Protein AF-A0A1H0WNA7-F1 (afdb_monomer_lite)

Radius of gyration: 19.03 Å; chains: 1; bounding box: 34×30×56 Å

Structure (mmCIF, N/CA/C/O backbone):
data_AF-A0A1H0WNA7-F1
#
_entry.id   AF-A0A1H0WNA7-F1
#
loop_
_atom_site.group_PDB
_atom_site.id
_atom_site.type_symbol
_atom_site.label_atom_id
_atom_site.label_alt_id
_atom_site.label_comp_id
_atom_site.label_asym_id
_atom_site.label_entity_id
_atom_site.label_seq_id
_atom_site.pdbx_PDB_ins_code
_atom_site.Cartn_x
_atom_site.Cartn_y
_atom_site.Cartn_z
_atom_site.occupancy
_atom_site.B_iso_or_equiv
_atom_site.auth_seq_id
_atom_site.auth_comp_id
_atom_site.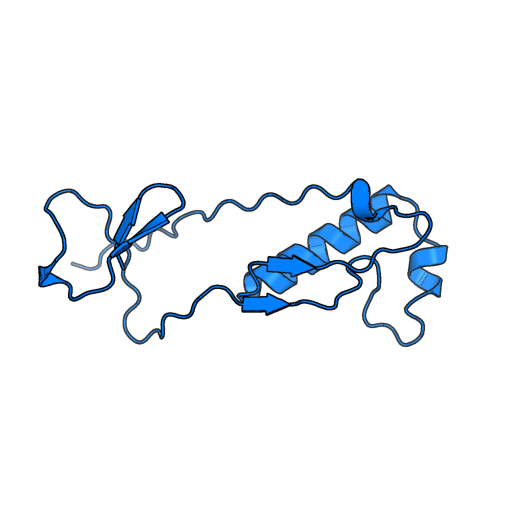auth_asym_id
_atom_site.auth_atom_id
_atom_site.pdbx_PDB_model_num
ATOM 1 N N . MET A 1 1 ? -9.604 -2.788 17.542 1.00 90.62 1 MET A N 1
ATOM 2 C CA . MET A 1 1 ? -9.630 -3.751 16.419 1.00 90.62 1 MET A CA 1
ATOM 3 C C . MET A 1 1 ? -8.815 -4.957 16.839 1.00 90.62 1 MET A C 1
ATOM 5 O O . MET A 1 1 ? -7.687 -4.760 17.271 1.00 90.62 1 MET A O 1
ATOM 9 N N . ILE A 1 2 ? -9.390 -6.153 16.754 1.00 92.50 2 ILE A N 1
ATOM 10 C CA . ILE A 1 2 ? -8.754 -7.429 17.100 1.00 92.50 2 ILE A CA 1
ATOM 11 C C . ILE A 1 2 ? -8.321 -8.092 15.789 1.00 92.50 2 ILE A C 1
ATOM 13 O O . ILE A 1 2 ? -9.113 -8.157 14.845 1.00 92.50 2 ILE A O 1
ATOM 17 N N . ILE A 1 3 ? -7.067 -8.536 15.713 1.00 92.38 3 ILE A N 1
ATOM 18 C CA . ILE A 1 3 ? -6.479 -9.146 14.515 1.00 92.38 3 ILE A CA 1
ATOM 19 C C . ILE A 1 3 ? -6.022 -10.564 14.859 1.00 92.38 3 ILE A C 1
ATOM 21 O O . ILE A 1 3 ? -5.264 -10.751 15.808 1.00 92.38 3 ILE A O 1
ATOM 25 N N . GLU A 1 4 ? -6.429 -11.538 14.048 1.00 92.31 4 GLU A N 1
ATOM 26 C CA . GLU A 1 4 ? -5.975 -12.928 14.122 1.00 92.31 4 GLU A CA 1
ATOM 27 C C . GLU A 1 4 ? -5.299 -13.309 12.801 1.00 92.31 4 GLU A C 1
ATOM 29 O O . GLU A 1 4 ? -5.942 -13.424 11.754 1.00 92.31 4 GLU A O 1
ATOM 34 N N . GLY A 1 5 ? -3.974 -13.469 12.830 1.00 92.69 5 GLY A N 1
ATOM 35 C CA . GLY A 1 5 ? -3.188 -13.721 11.622 1.00 92.69 5 GLY A CA 1
ATOM 36 C C . GLY A 1 5 ? -3.375 -12.610 10.583 1.00 92.69 5 GLY A C 1
ATOM 37 O O . GLY A 1 5 ? -2.907 -11.491 10.777 1.00 92.69 5 GLY A O 1
ATOM 38 N N . THR A 1 6 ? -4.049 -12.925 9.474 1.00 93.38 6 THR A N 1
ATOM 39 C CA . THR A 1 6 ? -4.332 -12.002 8.359 1.00 93.38 6 THR A CA 1
ATOM 40 C C . THR A 1 6 ? -5.763 -11.458 8.351 1.00 93.38 6 THR A C 1
ATOM 42 O O . THR A 1 6 ? -6.147 -10.788 7.394 1.00 93.38 6 THR A O 1
ATOM 45 N N . THR A 1 7 ? -6.568 -11.749 9.377 1.00 95.12 7 THR A N 1
ATOM 46 C CA . THR A 1 7 ? -8.000 -11.415 9.408 1.00 95.12 7 THR A CA 1
ATOM 47 C C . THR A 1 7 ? -8.322 -10.457 10.550 1.00 95.12 7 THR A C 1
ATOM 49 O O . THR A 1 7 ? -7.776 -10.564 11.648 1.00 95.12 7 THR A O 1
ATOM 52 N N . ILE A 1 8 ? -9.242 -9.521 10.304 1.00 94.06 8 ILE A N 1
ATOM 53 C CA . ILE A 1 8 ? -9.851 -8.707 11.360 1.00 94.06 8 ILE A CA 1
ATOM 54 C C . ILE A 1 8 ? -10.927 -9.562 12.037 1.00 94.06 8 ILE A C 1
ATOM 56 O O . ILE A 1 8 ? -11.974 -9.814 11.447 1.00 94.06 8 ILE A O 1
ATOM 60 N N . ALA A 1 9 ? -10.663 -10.007 13.266 1.00 93.25 9 ALA A N 1
ATOM 61 C CA . ALA A 1 9 ? -11.577 -10.848 14.042 1.00 93.25 9 ALA A CA 1
ATOM 62 C C . ALA A 1 9 ? -12.697 -10.035 14.715 1.00 93.25 9 ALA A C 1
ATOM 64 O O . ALA A 1 9 ? -13.772 -10.560 14.993 1.00 93.25 9 ALA A O 1
ATOM 65 N N . GLY A 1 10 ? -12.468 -8.740 14.958 1.00 92.12 10 GLY A N 1
ATOM 66 C CA . GLY A 1 10 ? -13.478 -7.871 15.554 1.00 92.12 10 GLY A CA 1
ATOM 67 C C . GLY A 1 10 ? -13.106 -6.391 15.570 1.00 92.12 10 GLY A C 1
ATOM 68 O O . GLY A 1 10 ? -11.934 -6.003 15.558 1.00 92.12 10 GLY A O 1
ATOM 69 N N . VAL A 1 11 ? -14.128 -5.541 15.637 1.00 93.12 11 VAL A N 1
ATOM 70 C CA . VAL A 1 11 ? -14.006 -4.092 15.829 1.00 93.12 11 VAL A CA 1
ATOM 71 C C . VAL A 1 11 ? -14.956 -3.705 16.955 1.00 93.12 11 VAL A C 1
ATOM 73 O O . VAL A 1 11 ? -16.147 -3.983 16.870 1.00 93.12 11 VAL A O 1
ATOM 76 N N . GLY A 1 12 ? -14.423 -3.096 18.012 1.00 90.12 12 GLY A N 1
ATOM 77 C CA . GLY A 1 12 ? -15.167 -2.866 19.244 1.00 90.12 12 GLY A CA 1
ATOM 78 C C . GLY A 1 12 ? -14.387 -2.040 20.261 1.00 90.12 12 GLY A C 1
ATOM 79 O O . GLY A 1 12 ? -13.357 -1.434 19.937 1.00 90.12 12 GLY A O 1
ATOM 80 N N . CYS A 1 13 ? -14.907 -2.012 21.481 1.00 87.06 13 CYS A N 1
ATOM 81 C CA . CYS A 1 13 ? -14.384 -1.236 22.595 1.00 87.06 13 CYS A CA 1
ATOM 82 C C . CYS A 1 13 ? -13.250 -1.982 23.308 1.00 87.06 13 CYS A C 1
ATOM 84 O O . CYS A 1 13 ? -13.093 -3.192 23.185 1.00 87.06 13 CYS A O 1
ATOM 86 N N . ALA A 1 14 ? -12.478 -1.268 24.131 1.00 80.69 14 ALA A N 1
ATOM 87 C CA . ALA A 1 14 ? -11.415 -1.882 24.935 1.00 80.69 14 ALA A CA 1
ATOM 88 C C . ALA A 1 14 ? -11.928 -2.968 25.905 1.00 80.69 14 ALA A C 1
ATOM 90 O O . ALA A 1 14 ? -11.174 -3.859 26.276 1.00 80.69 14 ALA A O 1
ATOM 91 N N . ALA A 1 15 ? -13.211 -2.919 26.282 1.00 82.81 15 ALA A N 1
ATOM 92 C CA . ALA A 1 15 ? -13.853 -3.946 27.101 1.00 82.81 15 ALA A CA 1
ATOM 93 C C . ALA A 1 15 ? -13.947 -5.319 26.405 1.00 82.81 15 ALA A C 1
ATOM 95 O O . ALA A 1 15 ? -14.125 -6.323 27.088 1.00 82.81 15 ALA A O 1
ATOM 96 N N . ASP A 1 16 ? -13.803 -5.367 25.076 1.00 81.31 16 ASP A N 1
ATOM 97 C CA . ASP A 1 16 ? -13.852 -6.605 24.290 1.00 81.31 16 ASP A CA 1
ATOM 98 C C . ASP A 1 16 ? -12.501 -7.347 24.269 1.00 81.31 16 ASP A C 1
ATOM 100 O O . ASP A 1 16 ? -12.418 -8.463 23.752 1.00 81.31 16 ASP A O 1
ATOM 104 N N . LEU A 1 17 ? -11.437 -6.739 24.814 1.00 82.88 17 LEU A N 1
ATOM 105 C CA . LEU A 1 17 ? -10.094 -7.320 24.837 1.00 82.88 17 LEU A CA 1
ATOM 106 C C . LEU A 1 17 ? -10.002 -8.466 25.849 1.00 82.88 17 LEU A C 1
ATOM 108 O O . LEU A 1 17 ? -10.436 -8.348 26.999 1.00 82.88 1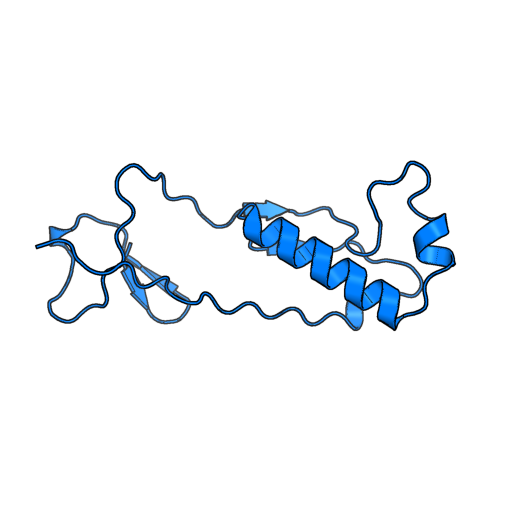7 LEU A O 1
ATOM 112 N N . ARG A 1 18 ? -9.385 -9.576 25.436 1.00 79.88 18 ARG A N 1
ATOM 113 C CA . ARG A 1 18 ? -9.141 -10.729 26.314 1.00 79.88 18 ARG A CA 1
ATOM 114 C C . ARG A 1 18 ? -7.801 -10.575 27.027 1.00 79.88 18 ARG A C 1
ATOM 116 O O . ARG A 1 18 ? -6.863 -9.947 26.539 1.00 79.88 18 ARG A O 1
ATOM 123 N N . HIS A 1 19 ? -7.684 -11.182 28.205 1.00 75.50 19 HIS A N 1
ATOM 124 C CA . HIS A 1 19 ? -6.423 -11.167 28.941 1.00 75.50 19 HIS A CA 1
ATOM 125 C C . HIS A 1 19 ? -5.336 -11.950 28.183 1.00 75.50 19 HIS A C 1
ATOM 127 O O . HIS A 1 19 ? -5.587 -13.061 27.721 1.00 75.50 19 HIS A O 1
ATOM 133 N N . GLY A 1 20 ? -4.131 -11.381 28.084 1.00 80.81 20 GLY A N 1
ATOM 134 C CA . GLY A 1 20 ? -2.981 -12.001 27.410 1.00 80.81 20 GLY A CA 1
ATOM 135 C C . GLY A 1 20 ? -2.791 -11.621 25.935 1.00 80.81 20 GLY A C 1
ATOM 136 O O . GLY A 1 20 ? -1.840 -12.093 25.315 1.00 80.81 20 GLY A O 1
ATOM 137 N N . GLU A 1 21 ? -3.642 -10.762 25.369 1.00 84.75 21 GLU A N 1
ATOM 138 C CA . GLU A 1 21 ? -3.465 -10.237 24.010 1.00 84.75 21 GLU A CA 1
ATOM 139 C C . GLU A 1 21 ? -2.332 -9.198 23.942 1.00 84.75 21 GLU A C 1
ATOM 141 O O . GLU A 1 21 ? -2.101 -8.428 24.877 1.00 84.75 21 GLU A O 1
ATOM 146 N N . THR A 1 22 ? -1.613 -9.149 22.815 1.00 89.56 22 THR A N 1
ATOM 147 C CA . THR A 1 22 ? -0.647 -8.069 22.563 1.00 89.56 22 THR A CA 1
ATOM 148 C C . THR A 1 22 ? -1.406 -6.804 22.184 1.00 89.56 22 THR A C 1
ATOM 150 O O . THR A 1 22 ? -2.022 -6.742 21.121 1.00 89.56 22 THR A O 1
ATOM 153 N N . VAL A 1 23 ? -1.337 -5.785 23.039 1.00 90.88 23 VAL A N 1
ATOM 154 C CA . VAL A 1 23 ? -2.023 -4.506 22.829 1.00 90.88 23 VAL A CA 1
ATOM 155 C C . VAL A 1 23 ? -1.053 -3.478 22.252 1.00 90.88 23 VAL A C 1
ATOM 157 O O . VAL A 1 23 ? 0.047 -3.283 22.769 1.00 90.88 23 VAL A O 1
ATOM 160 N N . VAL A 1 24 ? -1.476 -2.802 21.182 1.00 91.06 24 VAL A N 1
ATOM 161 C CA . VAL A 1 24 ? -0.766 -1.659 20.595 1.00 91.06 24 VAL A CA 1
ATOM 162 C C . VAL A 1 24 ? -1.698 -0.452 20.616 1.00 91.06 24 VAL A C 1
ATOM 164 O O . VAL A 1 24 ? -2.789 -0.498 20.050 1.00 91.06 24 VAL A O 1
ATOM 167 N N . GLU A 1 25 ? -1.268 0.625 21.271 1.00 91.44 25 GLU A N 1
ATOM 168 C CA . GLU A 1 25 ? -2.088 1.818 21.485 1.00 91.44 25 GLU A CA 1
ATOM 169 C C . GLU A 1 25 ? -1.686 2.977 20.565 1.00 91.44 25 GLU A C 1
ATOM 171 O O . GLU A 1 25 ? -0.504 3.279 20.388 1.00 91.44 25 GLU A O 1
ATOM 176 N N . PHE A 1 26 ? -2.691 3.670 20.023 1.00 92.44 26 PHE A N 1
ATOM 177 C CA . PHE A 1 26 ? -2.528 4.839 19.153 1.00 92.44 26 PHE A CA 1
ATOM 178 C C . PHE A 1 26 ? -3.459 5.983 19.600 1.00 92.44 26 PHE A C 1
ATOM 180 O O . PHE A 1 26 ? -4.433 6.298 18.911 1.00 92.44 26 PHE A O 1
ATOM 187 N N . PRO A 1 27 ? -3.223 6.594 20.776 1.00 93.31 27 PRO A N 1
ATOM 188 C CA . PRO A 1 27 ? -4.095 7.645 21.297 1.00 93.31 27 PRO A CA 1
ATOM 189 C C . PRO A 1 27 ? -4.143 8.850 20.347 1.00 93.31 27 PRO A C 1
ATOM 191 O O . PRO A 1 27 ? -3.111 9.315 19.865 1.00 93.31 27 PRO A O 1
ATOM 194 N N . GLY A 1 28 ? -5.350 9.353 20.075 1.00 94.25 28 GLY A N 1
ATOM 195 C CA . GLY A 1 28 ? -5.577 10.492 19.176 1.00 94.25 28 GLY A CA 1
ATOM 196 C C . GLY A 1 28 ? -5.418 10.188 17.680 1.00 94.25 28 GLY A C 1
ATOM 197 O O . GLY A 1 28 ? -5.578 11.093 16.865 1.00 94.25 28 GLY A O 1
ATOM 198 N N . ALA A 1 29 ? -5.123 8.941 17.300 1.00 95.19 29 ALA A N 1
ATOM 199 C CA . ALA A 1 29 ? -5.088 8.531 15.902 1.00 95.19 29 ALA A CA 1
ATOM 200 C C . ALA A 1 29 ? -6.489 8.179 15.382 1.00 95.19 29 ALA A C 1
ATOM 202 O O . ALA A 1 29 ? -7.375 7.779 16.137 1.00 95.19 29 ALA A O 1
ATOM 203 N N . THR A 1 30 ? -6.667 8.275 14.064 1.00 94.69 30 THR A N 1
ATOM 204 C CA . THR A 1 30 ? -7.833 7.714 13.370 1.00 94.69 30 THR A CA 1
ATOM 205 C C . THR A 1 30 ? -7.412 6.444 12.644 1.00 94.69 30 THR A C 1
ATOM 207 O O . THR A 1 30 ? -6.404 6.441 11.938 1.00 94.69 30 THR A O 1
ATOM 210 N N . LEU A 1 31 ? -8.175 5.366 12.818 1.00 92.94 31 LEU A N 1
ATOM 211 C CA . LEU A 1 31 ? -7.942 4.101 12.130 1.00 92.94 31 LEU A CA 1
ATOM 212 C C . LEU A 1 31 ? -8.683 4.094 10.788 1.00 92.94 31 LEU A C 1
ATOM 214 O O . LEU A 1 31 ? -9.885 4.344 10.745 1.00 92.94 31 LEU A O 1
ATOM 218 N N . PHE A 1 32 ? -7.969 3.761 9.716 1.00 95.00 32 PHE A N 1
ATOM 219 C CA . PHE A 1 32 ? -8.521 3.570 8.375 1.00 95.00 32 PHE A CA 1
ATOM 220 C C . PHE A 1 32 ? -8.235 2.148 7.878 1.00 95.00 32 PHE A C 1
ATOM 222 O O . PHE A 1 32 ? -7.248 1.542 8.314 1.00 95.00 32 PHE A O 1
ATOM 229 N N . PRO A 1 33 ? -9.053 1.608 6.952 1.00 95.31 33 PRO A N 1
ATOM 230 C CA . PRO A 1 33 ? -8.597 0.503 6.121 1.00 95.31 33 PRO A CA 1
ATOM 231 C C . PRO A 1 33 ? -7.348 0.936 5.346 1.00 95.31 33 PRO A C 1
ATOM 233 O O . PRO A 1 33 ? -7.152 2.122 5.068 1.00 95.31 33 PRO A O 1
ATOM 236 N N . GLY A 1 34 ? -6.507 -0.026 4.981 1.00 96.19 34 GLY A N 1
ATOM 237 C CA . GLY A 1 34 ? -5.380 0.264 4.106 1.00 96.19 34 GLY A CA 1
ATOM 238 C C . GLY A 1 34 ? -5.864 0.861 2.780 1.00 96.19 34 GLY A C 1
ATOM 239 O O . GLY A 1 34 ? -6.839 0.383 2.199 1.00 96.19 34 GLY A O 1
ATOM 240 N N . LEU A 1 35 ? -5.205 1.924 2.316 1.00 98.19 35 LEU A N 1
ATOM 241 C CA . LEU A 1 35 ? -5.589 2.596 1.077 1.00 98.19 35 LEU A CA 1
ATOM 242 C C . LEU A 1 35 ? -5.252 1.713 -0.130 1.00 98.19 35 LEU A C 1
ATOM 244 O O . LEU A 1 35 ? -4.308 0.914 -0.093 1.00 98.19 35 LEU A O 1
ATOM 248 N N . ILE A 1 36 ? -6.037 1.876 -1.193 1.00 97.94 36 ILE A N 1
ATOM 249 C CA . ILE A 1 36 ? -5.897 1.144 -2.450 1.00 97.94 36 ILE A CA 1
ATOM 250 C C . ILE A 1 36 ? -5.636 2.159 -3.559 1.00 97.94 36 ILE A C 1
ATOM 252 O O . ILE A 1 36 ? -6.459 3.048 -3.771 1.00 97.94 36 ILE A O 1
ATOM 256 N N . ASP A 1 37 ? -4.522 2.000 -4.270 1.00 96.94 37 ASP A N 1
ATOM 257 C CA . ASP A 1 37 ? -4.230 2.756 -5.488 1.00 96.94 37 ASP A CA 1
ATOM 258 C C . ASP A 1 37 ? -4.408 1.846 -6.718 1.00 96.94 37 ASP A C 1
ATOM 260 O O . ASP A 1 37 ? -3.609 0.927 -6.939 1.00 96.94 37 ASP A O 1
ATOM 264 N N . PRO A 1 38 ? -5.479 2.033 -7.509 1.00 96.62 38 PRO A N 1
ATOM 265 C CA . PRO A 1 38 ? -5.776 1.166 -8.639 1.00 96.62 38 PRO A CA 1
ATOM 266 C C . PRO A 1 38 ? -5.013 1.535 -9.920 1.00 96.62 38 PRO A C 1
ATOM 268 O O . PRO A 1 38 ? -5.226 0.865 -10.936 1.00 96.62 38 PRO A O 1
ATOM 271 N N . HIS A 1 39 ? -4.211 2.606 -9.924 1.00 95.44 39 HIS A N 1
ATOM 272 C CA . HIS A 1 39 ? -3.611 3.134 -11.145 1.00 95.44 39 HIS A CA 1
ATOM 273 C C . HIS A 1 39 ? -2.237 3.751 -10.875 1.00 95.44 39 HIS A C 1
ATOM 275 O O . HIS A 1 39 ? -2.100 4.966 -10.743 1.00 95.44 39 HIS A O 1
ATOM 281 N N . VAL A 1 40 ? -1.198 2.917 -10.900 1.00 93.25 40 VAL A N 1
ATOM 282 C CA . VAL A 1 40 ? 0.185 3.393 -10.824 1.00 93.25 40 VAL A CA 1
ATOM 283 C C . VAL A 1 40 ? 1.060 2.733 -11.887 1.00 93.25 40 VAL A C 1
ATOM 285 O O . VAL A 1 40 ? 0.778 1.625 -12.340 1.00 93.25 40 VAL A O 1
ATOM 288 N N . HIS A 1 41 ? 2.146 3.416 -12.239 1.00 93.19 41 HIS A N 1
ATOM 289 C CA . HIS A 1 41 ? 3.290 2.845 -12.943 1.00 93.19 41 HIS A CA 1
ATOM 290 C C . HIS A 1 41 ? 4.510 2.956 -12.023 1.00 93.19 41 HIS A C 1
ATOM 292 O O . HIS A 1 41 ? 5.145 4.008 -11.963 1.00 93.19 41 HIS A O 1
ATOM 298 N N . LEU A 1 42 ? 4.827 1.901 -11.268 1.00 92.81 42 LEU A N 1
ATOM 299 C CA . LEU A 1 42 ? 5.885 1.932 -10.244 1.00 92.81 42 LEU A CA 1
ATOM 300 C C . LEU A 1 42 ? 7.286 2.162 -10.824 1.00 92.81 42 LEU A C 1
ATOM 302 O O . LEU A 1 42 ? 8.173 2.641 -10.118 1.00 92.81 42 LEU A O 1
ATOM 306 N N . ALA A 1 43 ? 7.503 1.781 -12.083 1.00 92.12 43 ALA A N 1
ATOM 307 C CA . ALA A 1 43 ? 8.791 1.918 -12.757 1.00 92.12 43 ALA A CA 1
ATOM 308 C C . ALA A 1 43 ? 9.090 3.359 -13.196 1.00 92.12 43 ALA A C 1
ATOM 310 O O . ALA A 1 43 ? 10.249 3.707 -13.444 1.00 92.12 43 ALA A O 1
ATOM 311 N N . PHE A 1 44 ? 8.050 4.185 -13.319 1.00 90.69 44 PHE A N 1
ATOM 312 C CA . PHE A 1 44 ? 8.174 5.567 -13.757 1.00 90.69 44 PHE A CA 1
ATOM 313 C C . PHE A 1 44 ? 8.542 6.445 -12.563 1.00 90.69 44 PHE A C 1
ATOM 315 O O . PHE A 1 44 ? 8.143 6.189 -11.427 1.00 90.69 44 PHE A O 1
ATOM 322 N N . ASP A 1 45 ? 9.308 7.499 -12.820 1.00 86.62 45 ASP A N 1
ATOM 323 C CA . ASP A 1 45 ? 9.536 8.548 -11.832 1.00 86.62 45 ASP A CA 1
ATOM 324 C C . ASP A 1 45 ? 8.674 9.783 -12.116 1.00 86.62 45 ASP A C 1
ATOM 326 O O . ASP A 1 45 ? 7.979 9.879 -13.126 1.00 86.62 45 ASP A O 1
ATOM 330 N N . ALA A 1 46 ? 8.693 10.728 -11.177 1.00 85.81 46 ALA A N 1
ATOM 331 C CA . ALA A 1 46 ? 7.912 11.959 -11.243 1.00 85.81 46 ALA A CA 1
ATOM 332 C C . ALA A 1 46 ? 8.590 13.070 -12.073 1.00 85.81 46 ALA A C 1
ATOM 334 O O . ALA A 1 46 ? 8.295 14.251 -11.875 1.00 85.81 46 ALA A O 1
ATOM 335 N N . SER A 1 47 ? 9.544 12.729 -12.948 1.00 87.25 47 SER A N 1
ATOM 336 C CA . SER A 1 47 ? 10.175 13.707 -13.835 1.00 87.25 47 SER A CA 1
ATOM 337 C C . SER A 1 47 ? 9.229 14.139 -14.965 1.00 87.25 47 SER A C 1
ATOM 339 O O . SER A 1 47 ? 8.202 13.515 -15.227 1.00 87.25 47 SER A O 1
ATOM 341 N N . SER A 1 48 ? 9.571 15.235 -15.650 1.00 88.56 48 SER A N 1
ATOM 342 C CA . SER A 1 48 ? 8.784 15.742 -16.785 1.00 88.56 48 SER A CA 1
ATOM 343 C C . SER A 1 48 ? 8.804 14.818 -18.006 1.00 88.56 48 SER A C 1
ATOM 345 O O . SER A 1 48 ? 7.939 14.932 -18.868 1.00 88.56 48 SER A O 1
ATOM 347 N N . ASP A 1 49 ? 9.802 13.940 -18.094 1.00 88.56 49 ASP A N 1
ATOM 348 C CA . ASP A 1 49 ? 9.920 12.895 -19.107 1.00 88.56 49 ASP A CA 1
ATOM 349 C C . ASP A 1 49 ? 10.088 11.567 -18.372 1.00 88.56 49 ASP A C 1
ATOM 351 O O . ASP A 1 49 ? 11.199 11.107 -18.153 1.00 88.56 49 ASP A O 1
ATOM 355 N N . SER A 1 50 ? 8.978 10.977 -17.936 1.00 82.81 50 SER A N 1
ATOM 356 C CA . SER A 1 50 ? 8.974 9.757 -17.122 1.00 82.81 50 SER A CA 1
ATOM 357 C C . SER A 1 50 ? 9.411 8.498 -17.884 1.00 82.81 50 SER A C 1
ATOM 359 O O . SER A 1 50 ? 9.689 7.466 -17.270 1.00 82.81 50 SER A O 1
ATOM 361 N N . VAL A 1 51 ? 9.495 8.573 -19.217 1.00 86.50 51 VAL A N 1
ATOM 362 C CA . VAL A 1 51 ? 9.842 7.444 -20.089 1.00 86.50 51 VAL A CA 1
ATOM 363 C C . VAL A 1 51 ? 11.348 7.359 -20.297 1.00 86.50 51 VAL A C 1
ATOM 365 O O . VAL A 1 51 ? 11.906 6.262 -20.265 1.00 86.50 51 VAL A O 1
ATOM 368 N N . LYS A 1 52 ? 12.031 8.490 -20.487 1.00 87.88 52 LYS A N 1
ATOM 369 C CA . LYS A 1 52 ? 13.469 8.495 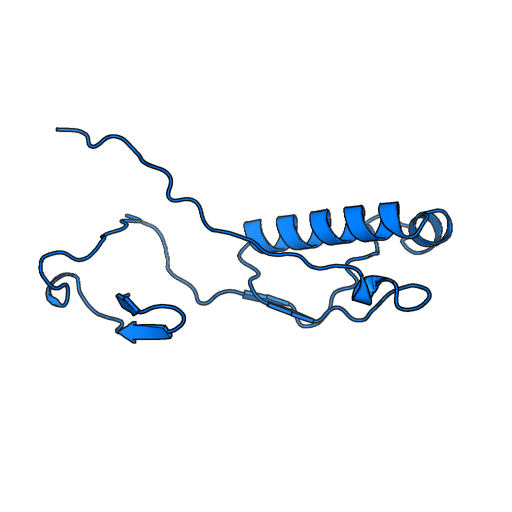-20.773 1.00 87.88 52 LYS A CA 1
ATOM 370 C C . LYS A 1 52 ? 14.332 7.877 -19.655 1.00 87.88 52 LYS A C 1
ATOM 372 O O . LYS A 1 52 ? 15.135 7.003 -19.977 1.00 87.88 52 LYS A O 1
ATOM 377 N N . PRO A 1 53 ? 14.156 8.211 -18.360 1.00 84.94 53 PRO A N 1
ATOM 378 C CA . PRO A 1 53 ? 14.895 7.572 -17.274 1.00 84.94 53 PRO A CA 1
ATOM 379 C C . PRO A 1 53 ? 14.644 6.069 -17.206 1.00 84.94 53 PRO A C 1
ATOM 381 O O . PRO A 1 53 ? 15.562 5.308 -16.918 1.00 84.94 53 PRO A O 1
ATOM 384 N N . LEU A 1 54 ? 13.415 5.624 -17.488 1.00 86.50 54 LEU A N 1
ATOM 385 C CA . LEU A 1 54 ? 13.115 4.199 -17.570 1.00 86.50 54 LEU A CA 1
ATOM 386 C C . LEU A 1 54 ? 13.863 3.548 -18.740 1.00 86.50 54 LEU A C 1
ATOM 388 O O . LEU A 1 54 ? 14.454 2.486 -18.566 1.00 86.50 54 LEU A O 1
ATOM 392 N N . ALA A 1 55 ? 13.869 4.190 -19.911 1.00 87.25 55 ALA A N 1
ATOM 393 C CA . ALA A 1 55 ? 14.540 3.693 -21.107 1.00 87.25 55 ALA A CA 1
ATOM 394 C C . ALA A 1 55 ? 16.056 3.504 -20.904 1.00 87.25 55 ALA A C 1
ATOM 396 O O . ALA A 1 55 ? 16.640 2.586 -21.474 1.00 87.25 55 ALA A O 1
ATOM 397 N N . GLU A 1 56 ? 16.674 4.337 -20.069 1.00 89.38 56 GLU A N 1
ATOM 398 C CA . GLU A 1 56 ? 18.114 4.319 -19.790 1.00 89.38 56 GLU A CA 1
ATOM 399 C C . GLU A 1 56 ? 18.511 3.373 -18.639 1.00 89.38 56 GLU A C 1
ATOM 401 O O . GLU A 1 56 ? 19.687 3.032 -18.510 1.00 89.38 56 GLU A O 1
ATOM 406 N N . ARG A 1 57 ? 17.557 2.928 -17.807 1.00 88.75 57 ARG A N 1
ATOM 407 C CA . ARG A 1 57 ? 17.809 1.988 -16.702 1.00 88.75 57 ARG A CA 1
ATOM 408 C C . ARG A 1 57 ? 17.933 0.550 -17.202 1.00 88.75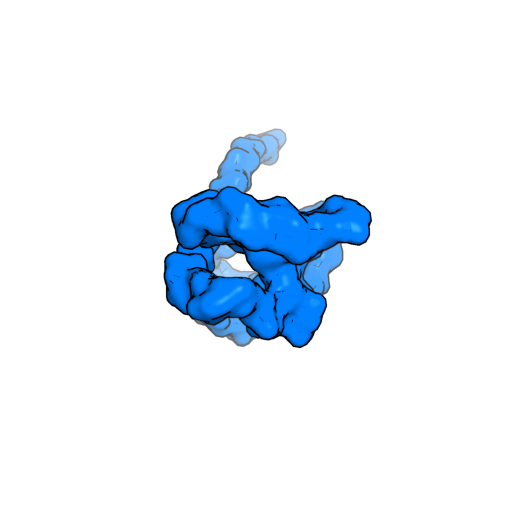 57 ARG A C 1
ATOM 410 O O . ARG A 1 57 ? 17.164 0.112 -18.062 1.00 88.75 57 ARG A O 1
ATOM 417 N N . ASP A 1 58 ? 18.851 -0.197 -16.594 1.00 90.19 58 ASP A N 1
ATOM 418 C CA . ASP A 1 58 ? 18.832 -1.660 -16.633 1.00 90.19 58 ASP A CA 1
ATOM 419 C C . ASP A 1 58 ? 17.721 -2.228 -15.728 1.00 90.19 58 ASP A C 1
ATOM 421 O O . ASP A 1 58 ? 17.112 -1.514 -14.926 1.00 90.19 58 ASP A O 1
ATOM 425 N N . ASP A 1 59 ? 17.437 -3.522 -15.872 1.00 87.75 59 ASP A N 1
ATOM 426 C CA . ASP A 1 59 ? 16.353 -4.198 -15.149 1.00 87.75 59 ASP A CA 1
ATOM 427 C C . ASP A 1 59 ? 16.500 -4.095 -13.620 1.00 87.75 59 ASP A C 1
ATOM 429 O O . ASP A 1 59 ? 15.503 -3.962 -12.905 1.00 87.75 59 ASP A O 1
ATOM 433 N N . ASP A 1 60 ? 17.729 -4.137 -13.099 1.00 89.00 60 ASP A N 1
ATOM 434 C CA . ASP A 1 60 ? 17.992 -4.080 -11.658 1.00 89.00 60 ASP A CA 1
ATOM 435 C C . ASP A 1 60 ? 17.713 -2.682 -11.097 1.00 89.00 60 ASP A C 1
ATOM 437 O O . ASP A 1 60 ? 17.108 -2.540 -10.026 1.00 89.00 60 ASP A O 1
ATOM 441 N N . ALA A 1 61 ? 18.089 -1.641 -11.841 1.00 90.00 61 ALA A N 1
ATOM 442 C CA . ALA A 1 61 ? 17.786 -0.259 -11.511 1.00 90.00 61 ALA A CA 1
ATOM 443 C C . ALA A 1 61 ? 16.278 0.024 -11.583 1.00 90.00 61 ALA A C 1
ATOM 445 O O . ALA A 1 61 ? 15.750 0.723 -10.710 1.00 90.00 61 ALA A O 1
ATOM 446 N N . VAL A 1 62 ? 15.562 -0.548 -12.560 1.00 90.06 62 VAL A N 1
ATOM 447 C CA . VAL A 1 62 ? 14.089 -0.495 -12.606 1.00 90.06 62 VAL A CA 1
ATOM 448 C C . VAL A 1 62 ? 13.497 -1.153 -11.364 1.00 90.06 62 VAL A C 1
ATOM 450 O O . VAL A 1 62 ? 12.696 -0.537 -10.656 1.00 90.06 62 VAL A O 1
ATOM 453 N N . ALA A 1 63 ? 13.956 -2.358 -11.025 1.00 89.00 63 ALA A N 1
ATOM 454 C CA . ALA A 1 63 ? 13.424 -3.085 -9.885 1.00 89.00 63 ALA A CA 1
ATOM 455 C C . ALA A 1 63 ? 13.695 -2.376 -8.544 1.00 89.00 63 ALA A C 1
ATOM 457 O O . ALA A 1 63 ? 12.868 -2.404 -7.625 1.00 89.00 63 ALA A O 1
ATOM 458 N N . ALA A 1 64 ? 14.848 -1.716 -8.413 1.00 90.50 64 ALA A N 1
ATOM 459 C CA . ALA A 1 64 ? 15.169 -0.875 -7.265 1.00 90.50 64 ALA A CA 1
ATOM 460 C C . ALA A 1 64 ? 14.250 0.357 -7.168 1.00 90.50 64 ALA A C 1
ATOM 462 O O . ALA A 1 64 ? 13.742 0.647 -6.080 1.00 90.50 64 ALA A O 1
ATOM 463 N N . ALA A 1 65 ? 13.989 1.042 -8.285 1.00 90.62 65 ALA A N 1
ATOM 464 C CA . ALA A 1 65 ? 13.085 2.192 -8.332 1.00 90.62 65 ALA A CA 1
ATOM 465 C C . ALA A 1 65 ? 11.647 1.806 -7.945 1.00 90.62 65 ALA A C 1
ATOM 467 O O . ALA A 1 65 ? 11.037 2.456 -7.096 1.00 90.62 65 ALA A O 1
ATOM 468 N N . MET A 1 66 ? 11.145 0.685 -8.467 1.00 92.69 66 MET A N 1
ATOM 469 C CA . MET A 1 66 ? 9.822 0.162 -8.119 1.00 92.69 66 MET A CA 1
ATOM 470 C C . MET A 1 66 ? 9.695 -0.175 -6.630 1.00 92.69 66 MET A C 1
ATOM 472 O O . MET A 1 66 ? 8.701 0.174 -5.992 1.00 92.69 66 MET A O 1
ATOM 476 N N . ARG A 1 67 ? 10.718 -0.808 -6.032 1.00 92.75 67 ARG A N 1
ATOM 477 C CA . ARG A 1 67 ? 10.747 -1.089 -4.584 1.00 92.75 67 ARG A CA 1
ATOM 478 C C . ARG A 1 67 ? 10.717 0.193 -3.752 1.00 92.75 67 ARG A C 1
ATOM 480 O O . ARG A 1 67 ? 10.044 0.242 -2.717 1.00 92.75 67 ARG A O 1
ATOM 487 N N . PHE A 1 68 ? 11.420 1.231 -4.200 1.00 92.75 68 PHE A N 1
ATOM 488 C CA . PHE A 1 68 ? 11.399 2.542 -3.558 1.00 92.75 68 PHE A CA 1
ATOM 489 C C . PHE A 1 68 ? 10.012 3.198 -3.644 1.00 92.75 68 PHE A C 1
ATOM 491 O O . PHE A 1 68 ? 9.490 3.655 -2.621 1.00 92.75 68 PHE A O 1
ATOM 498 N N . ALA A 1 69 ? 9.381 3.183 -4.821 1.00 93.94 69 ALA A N 1
ATOM 499 C CA . ALA A 1 69 ? 8.033 3.711 -5.024 1.00 93.94 69 ALA A CA 1
ATOM 500 C C . ALA A 1 69 ? 6.996 2.968 -4.161 1.00 93.94 69 ALA A C 1
ATOM 502 O O . ALA A 1 69 ? 6.248 3.602 -3.415 1.00 93.94 69 ALA A O 1
ATOM 503 N N . ALA A 1 70 ? 7.022 1.631 -4.150 1.00 94.12 70 ALA A N 1
ATOM 504 C CA . ALA A 1 70 ? 6.125 0.812 -3.332 1.00 94.12 70 ALA A CA 1
ATOM 505 C C . ALA A 1 70 ? 6.311 1.062 -1.823 1.00 94.12 70 ALA A C 1
ATOM 507 O O . ALA A 1 70 ? 5.339 1.186 -1.078 1.00 94.12 70 ALA A O 1
ATOM 508 N N . THR A 1 71 ? 7.558 1.205 -1.360 1.00 95.00 71 THR A N 1
ATOM 509 C CA . THR A 1 71 ? 7.852 1.540 0.046 1.00 95.00 71 THR A CA 1
ATOM 510 C C . THR A 1 71 ? 7.329 2.928 0.414 1.00 95.00 71 THR A C 1
ATOM 512 O O . THR A 1 71 ? 6.830 3.136 1.522 1.00 95.00 71 THR A O 1
ATOM 515 N N . THR A 1 72 ? 7.435 3.881 -0.511 1.00 95.38 72 THR A N 1
ATOM 516 C CA . THR A 1 72 ? 6.919 5.242 -0.329 1.00 95.38 72 THR A CA 1
ATOM 517 C C . THR A 1 72 ? 5.395 5.237 -0.227 1.00 95.38 72 THR A C 1
ATOM 519 O O . THR A 1 72 ? 4.852 5.813 0.714 1.00 95.38 72 THR A O 1
ATOM 522 N N . ALA A 1 73 ? 4.712 4.510 -1.114 1.00 95.75 73 ALA A N 1
ATOM 523 C CA . ALA A 1 73 ? 3.263 4.330 -1.075 1.00 95.75 73 ALA A CA 1
ATOM 524 C C . ALA A 1 73 ? 2.798 3.677 0.241 1.00 95.75 73 ALA A C 1
ATOM 526 O O . ALA A 1 73 ? 1.867 4.161 0.887 1.00 95.75 73 ALA A O 1
ATOM 527 N N . LEU A 1 74 ? 3.511 2.648 0.708 1.00 96.19 74 LEU A N 1
ATOM 528 C CA . LEU A 1 74 ? 3.204 1.985 1.974 1.00 96.19 74 LEU A CA 1
ATOM 529 C C . LEU A 1 74 ? 3.337 2.917 3.182 1.00 96.19 74 LEU A C 1
ATOM 531 O O . LEU A 1 74 ? 2.489 2.901 4.073 1.00 96.19 74 LEU A O 1
ATOM 535 N N . ARG A 1 75 ? 4.360 3.781 3.199 1.00 96.19 75 ARG A N 1
ATOM 536 C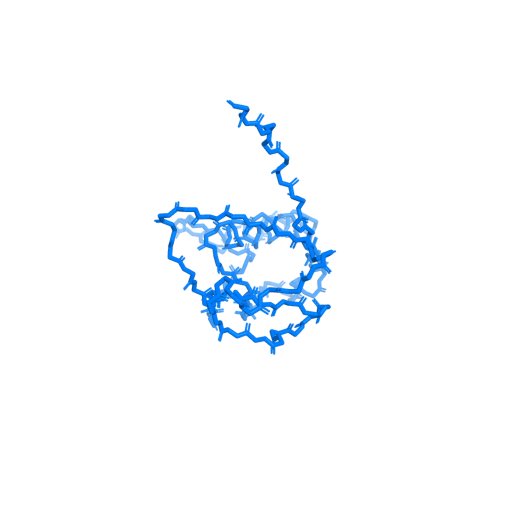 CA . ARG A 1 75 ? 4.516 4.815 4.237 1.00 96.19 75 ARG A CA 1
ATOM 537 C C . ARG A 1 75 ? 3.403 5.865 4.210 1.00 96.19 75 ARG A C 1
ATOM 539 O O . ARG A 1 75 ? 3.144 6.473 5.244 1.00 96.19 75 ARG A O 1
ATOM 546 N N . ALA A 1 76 ? 2.746 6.054 3.067 1.00 96.25 76 ALA A N 1
ATOM 547 C CA . ALA A 1 76 ? 1.571 6.910 2.922 1.00 96.25 76 ALA A CA 1
ATOM 548 C C . ALA A 1 76 ? 0.244 6.198 3.268 1.00 96.25 76 ALA A C 1
ATOM 550 O O . ALA A 1 76 ? -0.815 6.815 3.193 1.00 96.25 76 ALA A O 1
ATOM 551 N N . GLY A 1 77 ? 0.281 4.917 3.658 1.00 96.62 77 GLY A N 1
ATOM 552 C CA . GLY A 1 77 ? -0.901 4.130 4.019 1.00 96.62 77 GLY A CA 1
ATOM 553 C C . GLY A 1 77 ? -1.524 3.338 2.865 1.00 96.62 77 GLY A C 1
ATOM 554 O O . GLY A 1 77 ? -2.557 2.702 3.071 1.00 96.62 77 GLY A O 1
ATOM 555 N N . ILE A 1 78 ? -0.912 3.335 1.675 1.00 97.44 78 ILE A N 1
ATOM 556 C CA . ILE A 1 78 ? -1.344 2.509 0.539 1.00 97.44 78 ILE A CA 1
ATOM 557 C C . ILE A 1 78 ? -0.839 1.084 0.746 1.00 97.44 78 ILE A C 1
ATOM 559 O O . ILE A 1 78 ? 0.358 0.814 0.717 1.00 97.44 78 ILE A O 1
ATOM 563 N N . THR A 1 79 ? -1.768 0.161 0.962 1.00 96.00 79 THR A N 1
ATOM 564 C CA . THR A 1 79 ? -1.463 -1.252 1.248 1.00 96.00 79 THR A CA 1
ATOM 565 C C . THR A 1 79 ? -1.727 -2.170 0.063 1.00 96.00 79 THR A C 1
ATOM 567 O O . THR A 1 79 ? -1.339 -3.334 0.083 1.00 96.00 79 THR A O 1
ATOM 570 N N . THR A 1 80 ? -2.400 -1.671 -0.973 1.00 96.19 80 THR A N 1
ATOM 571 C CA . THR A 1 80 ? -2.689 -2.423 -2.193 1.00 96.19 80 THR A CA 1
ATOM 572 C C . THR A 1 80 ? -2.518 -1.511 -3.393 1.00 96.19 80 THR A C 1
ATOM 574 O O . THR A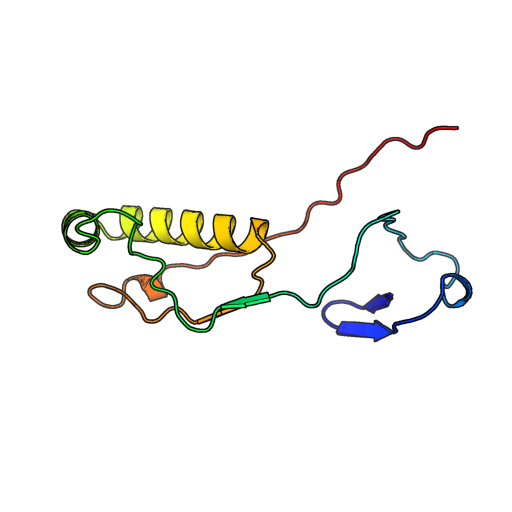 1 80 ? -3.048 -0.403 -3.419 1.00 96.19 80 THR A O 1
ATOM 577 N N . ILE A 1 81 ? -1.770 -1.992 -4.379 1.00 95.38 81 ILE A N 1
ATOM 578 C CA . ILE A 1 81 ? -1.468 -1.277 -5.613 1.00 95.38 81 ILE A CA 1
ATOM 579 C C . ILE A 1 81 ? -1.797 -2.189 -6.786 1.00 95.38 81 ILE A C 1
ATOM 581 O O . ILE A 1 81 ? -1.431 -3.366 -6.776 1.00 95.38 81 ILE A O 1
ATOM 585 N N . ARG A 1 82 ? -2.438 -1.632 -7.813 1.00 93.88 82 ARG A N 1
ATOM 586 C CA . ARG A 1 82 ? -2.443 -2.223 -9.150 1.00 93.88 82 ARG A CA 1
ATOM 587 C C . ARG A 1 82 ? -1.426 -1.482 -10.011 1.00 93.88 82 ARG A C 1
ATOM 589 O O . ARG A 1 82 ? -1.683 -0.369 -10.463 1.00 93.88 82 ARG A O 1
ATOM 596 N N . ASP A 1 83 ? -0.290 -2.129 -10.233 1.00 92.44 83 ASP A N 1
ATOM 597 C CA . ASP A 1 83 ? 0.704 -1.658 -11.189 1.00 92.44 83 ASP A CA 1
ATOM 598 C C . ASP A 1 83 ? 0.226 -1.960 -12.615 1.00 92.44 83 ASP A C 1
ATOM 600 O O . ASP A 1 83 ? -0.249 -3.061 -12.907 1.00 92.44 83 ASP A O 1
ATOM 604 N N . LEU A 1 84 ? 0.296 -0.961 -13.492 1.00 90.56 84 LEU A N 1
ATOM 605 C CA . LEU A 1 84 ? -0.129 -1.059 -14.892 1.00 90.56 84 LEU A CA 1
ATOM 606 C C . LEU A 1 84 ? 1.024 -1.417 -15.838 1.00 90.56 84 LEU A C 1
ATOM 608 O O . LEU A 1 84 ? 0.870 -1.341 -17.058 1.00 90.56 84 LEU A O 1
ATOM 612 N N . GLY A 1 85 ? 2.149 -1.856 -15.273 1.00 85.69 85 GLY A N 1
ATOM 613 C CA . GLY A 1 85 ? 3.303 -2.344 -15.999 1.00 85.69 85 GLY A CA 1
ATOM 614 C C . GLY A 1 85 ? 4.224 -1.238 -16.498 1.00 85.69 85 GLY A C 1
ATOM 615 O O . GLY A 1 85 ? 4.020 -0.039 -16.294 1.00 85.69 85 GLY A O 1
ATOM 616 N N . ASP A 1 86 ? 5.277 -1.686 -17.156 1.00 84.06 86 ASP A N 1
ATOM 617 C CA . ASP A 1 86 ? 6.418 -0.897 -17.583 1.00 84.06 86 ASP A CA 1
ATOM 618 C C . ASP A 1 86 ? 7.012 -1.477 -18.877 1.00 84.06 86 ASP A C 1
ATOM 620 O O . ASP A 1 86 ? 6.411 -2.328 -19.543 1.00 84.06 86 ASP A O 1
ATOM 624 N N . ARG A 1 87 ? 8.196 -0.988 -19.258 1.00 80.50 87 ARG A N 1
ATOM 625 C CA . ARG A 1 87 ? 8.935 -1.482 -20.421 1.00 80.50 87 ARG A CA 1
ATOM 626 C C . ARG A 1 87 ? 9.207 -2.983 -20.272 1.00 80.50 87 ARG A C 1
ATOM 628 O O . ARG A 1 87 ? 9.752 -3.421 -19.262 1.00 80.50 87 ARG A O 1
ATOM 635 N N . ASP A 1 88 ? 8.864 -3.747 -21.307 1.00 75.94 88 ASP A N 1
ATOM 636 C CA . ASP A 1 88 ? 9.123 -5.191 -21.414 1.00 75.94 88 ASP A CA 1
ATOM 637 C C . ASP A 1 88 ? 8.578 -6.029 -20.242 1.00 75.94 88 ASP A C 1
ATOM 639 O O . ASP A 1 88 ? 9.049 -7.136 -19.980 1.00 75.94 88 ASP A O 1
ATOM 643 N N . PHE A 1 89 ? 7.558 -5.520 -19.543 1.00 71.62 89 PHE A N 1
ATOM 644 C CA . PHE A 1 89 ? 6.965 -6.145 -18.362 1.00 71.62 89 PHE A CA 1
ATOM 645 C C . PHE A 1 89 ? 7.945 -6.365 -17.194 1.00 71.62 89 PHE A C 1
ATOM 647 O O . PHE A 1 89 ? 7.659 -7.202 -16.342 1.00 71.62 89 PHE A O 1
ATOM 654 N N . CYS A 1 90 ? 9.054 -5.626 -17.097 1.00 67.88 90 CYS A N 1
ATOM 655 C CA . CYS A 1 90 ? 10.032 -5.724 -16.003 1.00 67.88 90 CYS A CA 1
ATOM 656 C C . CYS A 1 90 ? 9.416 -5.771 -14.588 1.00 67.88 90 CYS A C 1
ATOM 658 O O . CYS A 1 90 ? 9.989 -6.418 -13.705 1.00 67.88 90 CYS A O 1
ATOM 660 N N . HIS A 1 91 ? 8.229 -5.190 -14.381 1.00 66.44 91 HIS A N 1
ATOM 661 C CA . HIS A 1 91 ? 7.482 -5.247 -13.123 1.00 66.44 91 HIS A CA 1
ATOM 662 C C . HIS A 1 91 ? 7.290 -6.658 -12.535 1.00 66.44 91 HIS A C 1
ATOM 664 O O . HIS A 1 91 ? 7.190 -6.790 -11.313 1.00 66.44 91 HIS A O 1
ATOM 670 N N . TRP A 1 92 ? 7.305 -7.729 -13.344 1.00 66.56 92 TRP A N 1
ATOM 671 C CA . TRP A 1 92 ? 7.187 -9.107 -12.837 1.00 66.56 92 TRP A CA 1
ATOM 672 C C . TRP A 1 92 ? 8.337 -9.514 -11.901 1.00 66.56 92 TRP A C 1
ATOM 674 O O . TRP A 1 92 ? 8.169 -10.410 -11.075 1.00 66.56 92 TRP A O 1
ATOM 684 N N . ARG A 1 93 ? 9.506 -8.866 -12.003 1.00 66.88 93 ARG A N 1
ATOM 685 C CA . ARG A 1 93 ? 10.690 -9.156 -11.169 1.00 66.88 93 ARG A CA 1
ATOM 686 C C . ARG A 1 93 ? 10.637 -8.523 -9.782 1.00 66.88 93 ARG A C 1
ATOM 688 O O . ARG A 1 93 ? 11.488 -8.813 -8.937 1.00 66.88 93 ARG A O 1
ATOM 695 N N . CYS A 1 94 ? 9.679 -7.638 -9.533 1.00 61.81 94 CYS A N 1
ATOM 696 C CA . CYS A 1 94 ? 9.588 -6.909 -8.280 1.00 61.81 94 CYS A CA 1
ATOM 697 C C . CYS A 1 94 ? 8.761 -7.658 -7.242 1.00 61.81 94 CYS A C 1
ATOM 699 O O . CYS A 1 94 ? 7.558 -7.453 -7.114 1.00 61.81 94 CYS A O 1
ATOM 701 N N . GLU A 1 95 ? 9.436 -8.448 -6.409 1.00 61.59 95 GLU A N 1
ATOM 702 C CA . GLU A 1 95 ? 8.870 -8.875 -5.132 1.00 61.59 95 GLU A CA 1
ATOM 703 C C . GLU A 1 95 ? 9.176 -7.823 -4.053 1.00 61.59 95 GLU A C 1
ATOM 705 O O . GLU A 1 95 ? 10.335 -7.483 -3.790 1.00 61.59 95 GLU A O 1
ATOM 710 N N . ALA A 1 96 ? 8.129 -7.281 -3.431 1.00 58.94 96 ALA A N 1
ATOM 711 C CA . ALA A 1 96 ? 8.237 -6.383 -2.289 1.00 58.94 96 ALA A CA 1
ATOM 712 C C . ALA A 1 96 ? 7.434 -6.964 -1.123 1.00 58.94 96 ALA A C 1
ATOM 714 O O . ALA A 1 96 ? 6.206 -7.021 -1.160 1.00 58.94 96 ALA A O 1
ATOM 715 N N . ARG A 1 97 ? 8.135 -7.390 -0.069 1.00 55.88 97 ARG A N 1
ATOM 716 C CA . ARG A 1 97 ? 7.523 -7.907 1.157 1.00 55.88 97 ARG A CA 1
ATOM 717 C C . ARG A 1 97 ? 7.882 -6.993 2.317 1.00 55.88 97 ARG A C 1
ATOM 719 O O . ARG A 1 97 ? 9.057 -6.828 2.638 1.00 55.88 97 ARG A O 1
ATOM 726 N N . TRP A 1 98 ? 6.874 -6.396 2.947 1.00 46.22 98 TRP A N 1
ATOM 727 C CA . TRP A 1 98 ? 7.073 -5.551 4.120 1.00 46.22 98 TRP A CA 1
ATOM 728 C C . TRP A 1 98 ? 6.690 -6.290 5.396 1.00 46.22 98 TRP A C 1
ATOM 730 O O . TRP A 1 98 ? 5.664 -6.964 5.459 1.00 46.22 98 TRP A O 1
ATOM 740 N N . THR A 1 99 ? 7.509 -6.137 6.431 1.00 47.34 99 THR A N 1
ATOM 741 C CA . THR A 1 99 ? 7.207 -6.615 7.781 1.00 47.34 99 THR A CA 1
ATOM 742 C C . THR A 1 99 ? 7.116 -5.415 8.709 1.00 47.34 99 THR A C 1
ATOM 744 O O . THR A 1 99 ? 8.108 -4.707 8.900 1.00 47.34 99 THR A O 1
ATOM 747 N N . CYS A 1 100 ? 5.940 -5.194 9.301 1.00 39.31 100 CYS A N 1
ATOM 748 C CA . CYS A 1 100 ? 5.779 -4.196 10.350 1.00 39.31 100 CYS A CA 1
ATOM 749 C C . CYS A 1 100 ? 6.622 -4.617 11.560 1.00 39.31 100 CYS A C 1
ATOM 751 O O . CYS A 1 100 ? 6.444 -5.712 12.096 1.00 39.31 100 CYS A O 1
ATOM 753 N N . ARG A 1 101 ? 7.560 -3.766 11.980 1.00 43.22 101 ARG A N 1
ATOM 754 C CA . ARG A 1 101 ? 8.363 -3.996 13.181 1.00 43.22 101 ARG A CA 1
ATOM 755 C C . ARG A 1 101 ? 7.777 -3.122 14.293 1.00 43.22 101 ARG A C 1
ATOM 757 O O . ARG A 1 101 ? 7.806 -1.900 14.138 1.00 43.22 101 ARG A O 1
ATOM 764 N N . PRO A 1 102 ? 7.222 -3.695 15.376 1.00 40.75 102 PRO A N 1
ATOM 765 C CA . PRO A 1 102 ? 6.614 -2.892 16.429 1.00 40.75 102 PRO A CA 1
ATOM 766 C C . PRO A 1 102 ? 7.671 -1.968 17.038 1.00 40.75 102 PRO A C 1
ATOM 768 O O . PRO A 1 102 ? 8.743 -2.416 17.451 1.00 40.75 102 PRO A O 1
ATOM 771 N N . SER A 1 103 ? 7.394 -0.664 17.065 1.00 48.44 103 SER A N 1
ATOM 772 C CA . SER A 1 103 ? 8.247 0.286 17.771 1.00 48.44 103 SER A CA 1
ATOM 773 C C . SER A 1 103 ? 7.985 0.145 19.268 1.00 48.44 103 SER A C 1
ATOM 775 O O . SER A 1 103 ? 6.940 0.571 19.758 1.00 48.44 103 SER A O 1
ATOM 777 N N . SER A 1 104 ? 8.923 -0.440 20.007 1.00 41.38 104 SER A N 1
ATOM 778 C CA . SER A 1 104 ? 8.902 -0.401 21.467 1.00 41.38 104 SER A CA 1
ATOM 779 C C . SER A 1 104 ? 9.115 1.045 21.926 1.00 41.38 104 SER A C 1
ATOM 781 O O . SER A 1 104 ? 10.228 1.567 21.826 1.00 41.38 104 SER A O 1
ATOM 783 N N . ARG A 1 105 ? 8.073 1.711 22.429 1.00 43.28 105 ARG A N 1
ATOM 784 C CA . ARG A 1 105 ? 8.274 2.855 23.327 1.00 43.28 105 ARG A CA 1
ATOM 785 C C . ARG A 1 105 ? 8.417 2.308 24.753 1.00 43.28 105 ARG A C 1
ATOM 787 O O . ARG A 1 105 ? 7.600 1.473 25.133 1.00 43.28 105 ARG A O 1
ATOM 794 N N . PRO A 1 106 ? 9.423 2.733 25.538 1.00 40.28 106 PRO A N 1
ATOM 795 C CA . PRO A 1 106 ? 9.496 2.360 26.943 1.00 40.28 106 PRO A CA 1
ATOM 796 C C . PRO A 1 106 ? 8.304 2.984 27.673 1.00 40.28 106 PRO A C 1
ATOM 798 O O . PRO A 1 106 ? 8.043 4.180 27.514 1.00 40.28 106 PRO A O 1
ATOM 801 N N . GLY A 1 107 ? 7.579 2.168 28.439 1.00 35.62 107 GLY A N 1
ATOM 802 C CA . GLY A 1 107 ? 6.486 2.627 29.289 1.00 35.62 107 GLY A CA 1
ATOM 803 C C . GLY A 1 107 ? 6.974 3.703 30.254 1.00 35.62 107 GLY A C 1
ATOM 804 O O . GLY A 1 107 ? 8.044 3.578 30.850 1.00 35.62 107 GLY A O 1
ATOM 805 N N . ARG A 1 108 ? 6.207 4.787 30.377 1.00 40.81 108 ARG A N 1
ATOM 806 C CA . ARG A 1 108 ? 6.379 5.735 31.477 1.00 40.81 108 ARG A CA 1
ATOM 807 C C . ARG A 1 108 ? 5.547 5.216 32.646 1.00 40.81 108 ARG A C 1
ATOM 809 O O . ARG A 1 108 ? 4.353 4.983 32.477 1.00 40.81 108 ARG A O 1
ATOM 816 N N . HIS A 1 109 ? 6.234 4.969 33.757 1.00 40.28 109 HIS A N 1
ATOM 817 C CA . HIS A 1 109 ? 5.650 4.820 35.087 1.00 40.28 109 HIS A CA 1
ATOM 818 C C . HIS A 1 109 ? 4.992 6.126 35.536 1.00 40.28 109 HIS A C 1
ATOM 820 O O . HIS A 1 109 ? 5.464 7.197 35.079 1.00 40.28 109 HIS A O 1
#

Sequence (109 aa):
MIIEGTTIAGVGCAADLRHGETVVEFPGATLFPGLIDPHVHLAFDASSDSVKPLAERDDDAVAAAMRFAATTALRAGITTIRDLGDRDFCHWRCEARWTCRPSSRPGRH

Foldseek 3Di:
DDDDDPDDPDDDDPVPDDPPDDDDDDPPDDDDQQAEAEDDAQLFDPDPCRQVVSVPDDLVVSLVSSLVSVVVSVVVRHPYYNHPADPPRSVVVHDHDDDDDDDDDDDDD

Secondary structure (DSSP, 8-state):
-EEETTEEEE---GGGPPTT------TT----PPEEEEEE-TT--SSSSSSHHHHHS-HHHHHHHHHHHHHHHHHTTEEEEEE---GGGGGGG-----------PPPP-

Organism: NCBI:txid504798

InterPro domains:
  IPR006680 Amidohydrolase-related [PF01979] (30-86)
  IPR011059 Metal-dependent hydrolase, composite domain superfamily [G3DSA:2.30.40.10] (2-35)
  IPR011059 Metal-dependent hydrolase, composite domain superfamily [SSF51338] (2-43)
  IPR032466 Metal-dependent hydrolase [SSF51556] (33-88)
  IPR051781 Metallo-dependent Hydrolase Enzymes [PTHR43135] (2-92)

pLDDT: mean 83.16, std 16.83, range [35.62, 98.19]